Protein AF-X1DWN7-F1 (afdb_monomer_lite)

Sequence (107 aa):
AQYSRLVQKIREEEGLAYSIFSSNAQYLDTGVTIIYSASSPKNAGRILKLIKDEIVDIKRRGVNEVELERAKENLKGNIVLSVEDMSSRMFRLGKGLLFNKKVLTIN

Foldseek 3Di:
DCPDPLCCVCCVVVVFFPDWDWDKADDLVDIDIDIDTHGDPVSVVVSVVSVVVVVVCCVPPNDDPVRVVVVVVVVVVVVVVLVVDPVSVVVLVVVCVVSVHPDDDDD

Radius of gyration: 16.82 Å; chains: 1; bounding box: 39×30×39 Å

pLDDT: mean 89.76, std 8.49, range [56.03, 98.0]

Secondary structure (DSSP, 8-state):
-TT-HHIIIIIIIS--EEEEEEEEEE-SS-EEEEEEEEE-GGGHHHHHHHHHHHHHHHHHH---HHHHHHHHHHHHHHHHHHHHSHHHHHHHHHHHHHTT-------

Structure (mmCIF, N/CA/C/O backbone):
data_AF-X1DWN7-F1
#
_entry.id   AF-X1DWN7-F1
#
loop_
_atom_site.group_PDB
_atom_site.id
_atom_site.type_symbol
_atom_site.label_atom_id
_atom_site.label_alt_id
_atom_site.label_comp_id
_atom_site.label_asym_id
_atom_site.label_entity_id
_atom_site.label_seq_id
_atom_site.pdbx_PDB_ins_code
_atom_site.Cartn_x
_atom_site.Cartn_y
_atom_site.Cartn_z
_atom_site.occupancy
_atom_site.B_iso_or_equiv
_atom_site.auth_seq_id
_atom_site.auth_comp_id
_atom_site.auth_asym_id
_atom_site.auth_atom_id
_atom_site.pdbx_PDB_model_num
ATOM 1 N N . ALA A 1 1 ? 4.171 5.783 2.811 1.00 64.12 1 ALA A N 1
ATOM 2 C CA . ALA A 1 1 ? 4.536 7.216 2.812 1.00 64.12 1 ALA A CA 1
ATOM 3 C C . ALA A 1 1 ? 3.722 7.944 3.872 1.00 64.12 1 ALA A C 1
ATOM 5 O O . ALA A 1 1 ? 2.541 7.645 4.010 1.00 64.12 1 ALA A O 1
ATOM 6 N N . GLN A 1 2 ? 4.330 8.878 4.602 1.00 67.50 2 GLN A N 1
ATOM 7 C CA . GLN A 1 2 ? 3.673 9.603 5.697 1.00 67.50 2 GLN A CA 1
ATOM 8 C C . GLN A 1 2 ? 2.479 10.452 5.220 1.00 67.50 2 GLN A C 1
ATOM 10 O O . GLN A 1 2 ? 1.514 10.608 5.952 1.00 67.50 2 GLN A O 1
ATOM 15 N N . TYR A 1 3 ? 2.482 10.888 3.956 1.00 78.75 3 TYR A N 1
ATOM 16 C CA . TYR A 1 3 ? 1.396 11.651 3.318 1.00 78.75 3 TYR A CA 1
ATOM 17 C C . TYR A 1 3 ? 0.329 10.792 2.607 1.00 78.75 3 TYR A C 1
ATOM 19 O O . TYR A 1 3 ? -0.448 11.312 1.815 1.00 78.75 3 TYR A O 1
ATOM 27 N N . SER A 1 4 ? 0.300 9.474 2.834 1.00 90.75 4 SER A N 1
ATOM 28 C CA . SER A 1 4 ? -0.726 8.592 2.255 1.00 90.75 4 SER A CA 1
ATOM 29 C C . SER A 1 4 ? -2.079 8.815 2.929 1.00 90.75 4 SER A C 1
ATOM 31 O O . SER A 1 4 ? -2.145 8.794 4.158 1.00 90.75 4 SER A O 1
ATOM 33 N N . ARG A 1 5 ? -3.163 8.926 2.147 1.00 93.69 5 ARG A N 1
ATOM 34 C CA . ARG A 1 5 ? -4.534 9.069 2.674 1.00 93.69 5 ARG A CA 1
ATOM 35 C C . ARG A 1 5 ? -4.906 7.967 3.668 1.00 93.69 5 ARG A C 1
ATOM 37 O O . ARG A 1 5 ? -5.466 8.253 4.719 1.00 93.69 5 ARG A O 1
ATOM 44 N N . LEU A 1 6 ? -4.544 6.715 3.371 1.00 95.19 6 LEU A N 1
ATOM 45 C CA . LEU A 1 6 ? -4.822 5.580 4.257 1.00 95.19 6 LEU A CA 1
ATOM 46 C C . LEU A 1 6 ? -3.989 5.630 5.540 1.00 95.19 6 LEU A C 1
ATOM 48 O O . LEU A 1 6 ? -4.498 5.291 6.602 1.00 95.19 6 LEU A O 1
ATOM 52 N N . VAL A 1 7 ? -2.726 6.063 5.460 1.00 94.81 7 VAL A N 1
ATOM 53 C CA . VAL A 1 7 ? -1.884 6.227 6.658 1.00 94.81 7 VAL A CA 1
ATOM 54 C C . VAL A 1 7 ? -2.457 7.334 7.537 1.00 94.81 7 VAL A C 1
ATOM 56 O O . VAL A 1 7 ? -2.674 7.097 8.719 1.00 94.81 7 VAL A O 1
ATOM 59 N N . GLN A 1 8 ? -2.776 8.491 6.955 1.00 94.00 8 GLN A N 1
ATOM 60 C CA . GLN A 1 8 ? -3.368 9.621 7.672 1.00 94.00 8 GLN A CA 1
ATOM 61 C C . GLN A 1 8 ? -4.688 9.223 8.342 1.00 94.00 8 GLN A C 1
ATOM 63 O O . GLN A 1 8 ? -4.767 9.220 9.562 1.00 94.00 8 GLN A O 1
ATOM 68 N N . LYS A 1 9 ? -5.680 8.747 7.582 1.00 95.12 9 LYS A N 1
ATOM 69 C CA . LYS A 1 9 ? -7.001 8.425 8.140 1.00 95.12 9 LYS A CA 1
ATOM 70 C C . LYS A 1 9 ? -6.987 7.264 9.129 1.00 95.12 9 LYS A C 1
ATOM 72 O O . LYS A 1 9 ? -7.608 7.336 10.180 1.00 95.12 9 LYS A O 1
ATOM 77 N N . ILE A 1 10 ? -6.327 6.154 8.795 1.00 96.31 10 ILE A N 1
ATOM 78 C CA . ILE A 1 10 ? -6.485 4.906 9.563 1.00 96.31 10 ILE A CA 1
ATOM 79 C C . ILE A 1 10 ? -5.460 4.799 10.691 1.00 96.31 10 ILE A C 1
ATOM 81 O O . ILE A 1 10 ? -5.792 4.277 11.757 1.00 96.31 10 ILE A O 1
ATOM 85 N N . ARG A 1 11 ? -4.222 5.255 10.469 1.00 94.62 11 ARG A N 1
ATOM 86 C CA . ARG A 1 11 ? -3.151 5.155 11.468 1.00 94.62 11 ARG A CA 1
ATOM 87 C C . ARG A 1 11 ? -3.030 6.420 12.310 1.00 94.62 11 ARG A C 1
ATOM 89 O O . ARG A 1 11 ? -2.979 6.297 13.525 1.00 94.62 11 ARG A O 1
ATOM 96 N N . GLU A 1 12 ? -2.968 7.594 11.686 1.00 94.12 12 GLU A N 1
ATOM 97 C CA . GLU A 1 12 ? -2.674 8.847 12.400 1.00 94.12 12 GLU A CA 1
ATOM 98 C C . GLU A 1 12 ? -3.923 9.456 13.060 1.00 94.12 12 GLU A C 1
ATOM 100 O O . GLU A 1 12 ? -3.881 9.805 14.233 1.00 94.12 12 GLU A O 1
ATOM 105 N N . GLU A 1 13 ? -5.044 9.547 12.340 1.00 94.50 13 GLU A N 1
ATOM 106 C CA . GLU A 1 13 ? -6.283 10.165 12.836 1.00 94.50 13 GLU A CA 1
ATOM 107 C C . GLU A 1 13 ? -7.088 9.211 13.732 1.00 94.50 13 GLU A C 1
ATOM 109 O O . GLU A 1 13 ? -7.519 9.584 14.820 1.00 94.50 13 GLU A O 1
ATOM 114 N N . GLU A 1 14 ? -7.297 7.970 13.283 1.00 94.44 14 GLU A N 1
ATOM 115 C CA . GLU A 1 14 ? -8.186 7.014 13.961 1.00 94.44 14 GLU A CA 1
ATOM 116 C C . GLU A 1 14 ? -7.448 6.004 14.860 1.00 94.44 14 GLU A C 1
ATOM 118 O O . GLU A 1 14 ? -8.080 5.296 15.647 1.00 94.44 14 GLU A O 1
ATOM 123 N N . GLY A 1 15 ? -6.119 5.882 14.740 1.00 95.19 15 GLY A N 1
ATOM 124 C CA . GLY A 1 15 ? -5.316 4.970 15.567 1.00 95.19 15 GLY A CA 1
ATOM 125 C C . GLY A 1 15 ? -5.700 3.486 15.453 1.00 95.19 15 GLY A C 1
ATOM 126 O O . GLY A 1 15 ? -5.476 2.707 16.382 1.00 95.19 15 GLY A O 1
ATOM 127 N N . LEU A 1 16 ? -6.321 3.065 14.345 1.00 96.12 16 LEU A N 1
ATOM 128 C CA . LEU A 1 16 ? -6.939 1.738 14.232 1.00 96.12 16 LEU A CA 1
ATOM 129 C C . LEU A 1 16 ? -5.950 0.629 13.864 1.00 96.12 16 LEU A C 1
ATOM 131 O O . LEU A 1 16 ? -6.210 -0.533 14.195 1.00 96.12 16 LEU A O 1
ATOM 135 N N . ALA A 1 17 ? -4.857 0.966 13.176 1.00 95.94 17 ALA A N 1
ATOM 136 C CA . ALA A 1 17 ? -3.869 0.019 12.663 1.00 95.94 17 ALA A CA 1
ATOM 137 C C . ALA A 1 17 ? -2.450 0.363 13.133 1.00 95.94 17 ALA A C 1
ATOM 139 O O . ALA A 1 17 ? -2.076 1.527 13.173 1.00 95.94 17 ALA A O 1
ATOM 140 N N . TYR A 1 18 ? -1.633 -0.654 13.416 1.00 92.62 18 TYR A N 1
ATOM 141 C CA . TYR A 1 18 ? -0.201 -0.497 13.711 1.00 92.62 18 TYR A CA 1
ATOM 142 C C . TYR A 1 18 ? 0.607 -0.239 12.436 1.00 92.62 18 TYR A C 1
ATOM 144 O O . TYR A 1 18 ? 1.586 0.503 12.426 1.00 92.62 18 TYR A O 1
ATOM 152 N N . SER A 1 19 ? 0.184 -0.869 11.341 1.00 93.50 19 SER A N 1
ATOM 153 C CA . SER A 1 19 ? 0.796 -0.736 10.025 1.00 93.50 19 SER A CA 1
ATOM 154 C C . SER A 1 19 ? -0.289 -0.763 8.965 1.00 93.50 19 SER A C 1
ATOM 156 O O . SER A 1 19 ? -1.214 -1.567 9.053 1.00 93.50 19 SER A O 1
ATOM 158 N N . ILE A 1 20 ? -0.166 0.110 7.970 1.00 95.62 20 ILE A N 1
ATOM 159 C CA . ILE A 1 20 ? -1.020 0.123 6.789 1.00 95.62 20 ILE A CA 1
ATOM 160 C C . ILE A 1 20 ? -0.208 0.589 5.585 1.00 95.62 20 ILE A C 1
ATOM 162 O O . ILE A 1 20 ? 0.505 1.593 5.646 1.00 95.62 20 ILE A O 1
ATOM 166 N N . PHE A 1 21 ? -0.298 -0.152 4.487 1.00 93.50 21 PHE A N 1
ATOM 167 C CA . PHE A 1 21 ? 0.354 0.195 3.232 1.00 93.50 21 PHE A CA 1
ATOM 168 C C . PHE A 1 21 ? -0.387 -0.419 2.049 1.00 93.50 21 PHE A C 1
ATOM 170 O O . PHE A 1 21 ? -1.250 -1.284 2.201 1.00 93.50 21 PHE A O 1
ATOM 177 N N . SER A 1 22 ? -0.024 0.036 0.858 1.00 93.19 22 SER A N 1
ATOM 178 C CA . SER A 1 22 ? -0.469 -0.542 -0.397 1.00 93.19 22 SER A CA 1
ATOM 179 C C . SER A 1 22 ? 0.728 -0.980 -1.228 1.00 93.19 22 SER A C 1
ATOM 181 O O . SER A 1 22 ? 1.803 -0.381 -1.171 1.00 93.19 22 SER A O 1
ATOM 183 N N . SER A 1 23 ? 0.548 -2.056 -1.979 1.00 91.69 23 SER A N 1
ATOM 184 C CA . SER A 1 23 ? 1.529 -2.573 -2.924 1.00 91.69 23 SER A CA 1
ATOM 185 C C . SER A 1 23 ? 0.827 -3.031 -4.195 1.00 91.69 23 SER A C 1
ATOM 187 O O . SER A 1 23 ? -0.391 -3.201 -4.231 1.00 91.69 23 SER A O 1
ATOM 189 N N . ASN A 1 24 ? 1.602 -3.202 -5.261 1.00 90.94 24 ASN A N 1
ATOM 190 C CA . ASN A 1 24 ? 1.093 -3.698 -6.529 1.00 90.94 24 ASN A CA 1
ATOM 191 C C . ASN A 1 24 ? 1.956 -4.875 -6.975 1.00 90.94 24 ASN A C 1
ATOM 193 O O . ASN A 1 24 ? 3.182 -4.761 -7.023 1.00 90.94 24 ASN A O 1
ATOM 197 N N . ALA A 1 25 ? 1.315 -5.985 -7.315 1.00 88.38 25 ALA A N 1
ATOM 198 C CA . ALA A 1 25 ? 1.927 -7.099 -8.017 1.00 88.38 25 ALA A CA 1
ATOM 199 C C . ALA A 1 25 ? 1.566 -6.984 -9.501 1.00 88.38 25 ALA A C 1
ATOM 201 O O . ALA A 1 25 ? 0.397 -6.832 -9.849 1.00 88.38 25 ALA A O 1
ATOM 202 N N . GLN A 1 26 ? 2.573 -7.021 -10.370 1.00 85.62 26 GLN A N 1
ATOM 203 C CA . GLN A 1 26 ? 2.398 -6.964 -11.820 1.00 85.62 26 GLN A CA 1
ATOM 204 C C . GLN A 1 26 ? 2.770 -8.321 -12.411 1.00 85.62 26 GLN A C 1
ATOM 206 O O . GLN A 1 26 ? 3.853 -8.837 -12.129 1.00 85.62 26 GLN A O 1
ATOM 211 N N . TYR A 1 27 ? 1.884 -8.860 -13.235 1.00 85.75 27 TYR A N 1
ATOM 212 C CA . TYR A 1 27 ? 2.089 -10.050 -14.049 1.00 85.75 27 TYR A CA 1
ATOM 213 C C . TYR A 1 27 ? 2.109 -9.642 -15.529 1.00 85.75 27 TYR A C 1
ATOM 215 O O . TYR A 1 27 ? 1.994 -8.459 -15.855 1.00 85.75 27 TYR A O 1
ATOM 223 N N . LEU A 1 28 ? 2.327 -10.601 -16.431 1.00 83.38 28 LEU A N 1
ATOM 224 C CA . LEU A 1 28 ? 2.474 -10.305 -17.860 1.00 83.38 28 LEU A CA 1
ATOM 225 C C . LEU A 1 28 ? 1.186 -9.728 -18.473 1.00 83.38 28 LEU A C 1
ATOM 227 O O . LEU A 1 28 ? 1.246 -8.803 -19.276 1.00 83.38 28 LEU A O 1
ATOM 231 N N . ASP A 1 29 ? 0.042 -10.269 -18.072 1.00 88.75 29 ASP A N 1
ATOM 232 C CA . ASP A 1 29 ? -1.293 -10.012 -18.617 1.00 88.75 29 ASP A CA 1
ATOM 233 C C . ASP A 1 29 ? -2.257 -9.381 -17.598 1.00 88.75 29 ASP A C 1
ATOM 235 O O . ASP A 1 29 ? -3.318 -8.879 -17.963 1.00 88.75 29 ASP A O 1
ATOM 239 N N . THR A 1 30 ? -1.893 -9.386 -16.315 1.00 93.38 30 THR A N 1
ATOM 240 C CA . THR A 1 30 ? -2.744 -8.910 -15.224 1.00 93.38 30 THR A CA 1
ATOM 241 C C . THR A 1 30 ? -1.935 -8.281 -14.091 1.00 93.38 30 THR A C 1
ATOM 243 O O . THR A 1 30 ? -0.705 -8.226 -14.109 1.00 93.38 30 THR A O 1
ATOM 246 N N . GLY A 1 31 ? -2.623 -7.782 -13.074 1.00 91.25 31 GLY A N 1
ATOM 247 C CA . GLY A 1 31 ? -2.013 -7.227 -11.879 1.00 91.25 31 GLY A CA 1
ATOM 248 C C . GLY A 1 31 ? -2.972 -7.245 -10.701 1.00 91.25 31 GLY A C 1
ATOM 249 O O . GLY A 1 31 ? -4.185 -7.368 -10.855 1.00 91.25 31 GLY A O 1
ATOM 250 N N . VAL A 1 32 ? -2.409 -7.110 -9.507 1.00 95.44 32 VAL A N 1
ATOM 251 C CA . VAL A 1 32 ? -3.165 -7.034 -8.261 1.00 95.44 32 VAL A CA 1
ATOM 252 C C . VAL A 1 32 ? -2.671 -5.839 -7.465 1.00 95.44 32 VAL A C 1
ATOM 254 O O . VAL A 1 32 ? -1.481 -5.726 -7.175 1.00 95.44 32 VAL A O 1
ATOM 257 N N . THR A 1 33 ? -3.592 -4.967 -7.070 1.00 94.56 33 THR A N 1
ATOM 258 C CA . THR A 1 33 ? -3.344 -3.956 -6.041 1.00 94.56 33 THR A CA 1
ATOM 259 C C . THR A 1 33 ? -3.769 -4.522 -4.697 1.00 94.56 33 THR A C 1
ATOM 261 O O . THR A 1 33 ? -4.902 -4.969 -4.527 1.00 94.56 33 THR A O 1
ATOM 264 N N . ILE A 1 34 ? -2.851 -4.504 -3.738 1.00 95.62 34 ILE A N 1
ATOM 265 C CA . ILE A 1 34 ? -3.039 -5.057 -2.401 1.00 95.62 34 ILE A CA 1
ATOM 266 C C . ILE A 1 34 ? -3.005 -3.902 -1.410 1.00 95.62 34 ILE A C 1
ATOM 268 O O . ILE A 1 34 ? -2.101 -3.070 -1.447 1.00 95.62 34 ILE A O 1
ATOM 272 N N . ILE A 1 35 ? -3.977 -3.867 -0.502 1.00 96.19 35 ILE A N 1
ATOM 273 C CA . ILE A 1 35 ? -3.946 -3.009 0.682 1.00 96.19 35 ILE A CA 1
ATOM 274 C C . ILE A 1 35 ? -3.796 -3.928 1.885 1.00 96.19 35 ILE A C 1
ATOM 276 O O . ILE A 1 35 ? -4.632 -4.800 2.116 1.00 96.19 35 ILE A O 1
ATOM 280 N N . TYR A 1 36 ? -2.719 -3.736 2.634 1.00 95.69 36 TYR A N 1
ATOM 281 C CA . TYR A 1 36 ? -2.414 -4.499 3.834 1.00 95.69 36 TYR A CA 1
ATOM 282 C C . TYR A 1 36 ? -2.589 -3.618 5.067 1.00 95.69 36 TYR A C 1
ATOM 284 O O . TYR A 1 36 ? -2.158 -2.465 5.070 1.00 95.69 36 TYR A O 1
ATOM 292 N N . SER A 1 37 ? -3.174 -4.178 6.127 1.00 96.44 37 SER A N 1
ATOM 293 C CA . SER A 1 37 ? -3.305 -3.523 7.427 1.00 96.44 37 SER A CA 1
ATOM 294 C C . SER A 1 37 ? -3.102 -4.526 8.562 1.00 96.44 37 SER A C 1
ATOM 296 O O . SER A 1 37 ? -3.734 -5.580 8.579 1.00 96.44 37 SER A O 1
ATOM 298 N N . ALA A 1 38 ? -2.275 -4.170 9.544 1.00 96.44 38 ALA A N 1
ATOM 299 C CA . ALA A 1 38 ? -2.098 -4.911 10.790 1.00 96.44 38 ALA A CA 1
ATOM 300 C C . ALA A 1 38 ? -2.812 -4.173 11.930 1.00 96.44 38 ALA A C 1
ATOM 302 O O . ALA A 1 38 ? -2.516 -3.009 12.192 1.00 96.44 38 ALA A O 1
ATOM 303 N N . SER A 1 39 ? -3.760 -4.828 12.603 1.00 96.75 39 SER A N 1
ATOM 304 C CA . SER A 1 39 ? -4.609 -4.201 13.629 1.00 96.75 39 SER A CA 1
ATOM 305 C C . SER A 1 39 ? -5.200 -5.229 14.595 1.00 96.75 39 SER A C 1
ATOM 307 O O . SER A 1 39 ? -5.120 -6.432 14.346 1.00 96.75 39 SER A O 1
ATOM 309 N N . SER A 1 40 ? -5.832 -4.760 15.678 1.00 96.88 40 SER A N 1
ATOM 310 C CA . SER A 1 40 ? -6.636 -5.634 16.542 1.00 96.88 40 SER A CA 1
ATOM 311 C C . SER A 1 40 ? -7.892 -6.145 15.805 1.00 96.88 40 SER A C 1
ATOM 313 O O . SE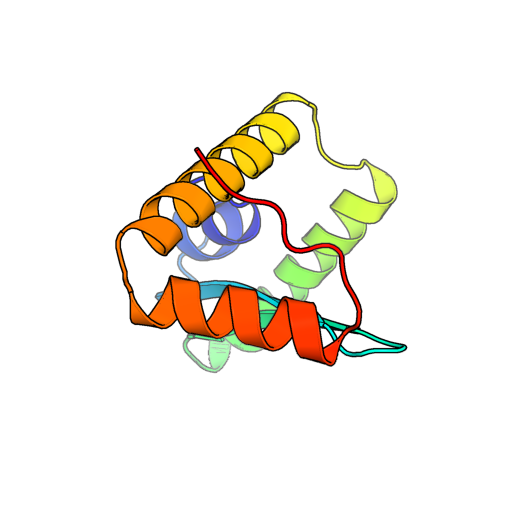R A 1 40 ? -8.514 -5.364 15.079 1.00 96.88 40 SER A O 1
ATOM 315 N N . PRO A 1 41 ? -8.332 -7.405 16.010 1.00 96.19 41 PRO A N 1
ATOM 316 C CA . PRO A 1 41 ? -9.454 -7.988 15.261 1.00 96.19 41 PRO A CA 1
ATOM 317 C C . PRO A 1 41 ? -10.752 -7.170 15.315 1.00 96.19 41 PRO A C 1
ATOM 319 O O . PRO A 1 41 ? -11.452 -7.048 14.312 1.00 96.19 41 PRO A O 1
ATOM 322 N N . LYS A 1 42 ? -11.041 -6.532 16.458 1.00 97.50 42 LYS A N 1
ATOM 323 C CA . LYS A 1 42 ? -12.224 -5.672 16.644 1.00 97.50 42 LYS A CA 1
ATOM 324 C C . LYS A 1 42 ? -12.275 -4.467 15.692 1.00 97.50 42 LYS A C 1
ATOM 326 O O . LYS A 1 42 ? -13.357 -3.961 15.414 1.00 97.50 42 LYS A O 1
ATOM 331 N N . ASN A 1 43 ? -11.131 -4.017 15.170 1.00 97.38 43 ASN A N 1
ATOM 332 C CA . ASN A 1 43 ? -11.047 -2.853 14.285 1.00 97.38 43 ASN A CA 1
ATOM 333 C C . ASN A 1 43 ? -11.253 -3.211 12.804 1.00 97.38 43 ASN A C 1
ATOM 335 O O . ASN A 1 43 ? -11.470 -2.310 11.991 1.00 97.38 43 ASN A O 1
ATOM 339 N N . ALA A 1 44 ? -11.210 -4.499 12.440 1.00 96.19 44 ALA A N 1
ATOM 340 C CA . ALA A 1 44 ? -11.178 -4.950 11.047 1.00 96.19 44 ALA A CA 1
ATOM 341 C C . ALA A 1 44 ? -12.353 -4.412 10.212 1.00 96.19 44 ALA A C 1
ATOM 343 O O . ALA A 1 44 ? -12.151 -3.920 9.102 1.00 96.19 44 ALA A O 1
ATOM 344 N N . GLY A 1 45 ? -13.572 -4.432 10.763 1.00 97.69 45 GLY A N 1
ATOM 345 C CA . GLY A 1 45 ? -14.761 -3.923 10.073 1.00 97.69 45 GLY A CA 1
ATOM 346 C C . GLY A 1 45 ? -14.686 -2.421 9.777 1.00 97.69 45 GLY A C 1
ATOM 347 O O . GLY A 1 45 ? -14.998 -1.991 8.665 1.00 97.69 45 GLY A O 1
ATOM 348 N N . ARG A 1 46 ? -14.213 -1.620 10.743 1.00 97.69 46 ARG A N 1
ATOM 349 C CA . ARG A 1 46 ? -14.073 -0.164 10.579 1.00 97.69 46 ARG A CA 1
ATOM 350 C C . ARG A 1 46 ? -12.973 0.182 9.581 1.00 97.69 46 ARG A C 1
ATOM 352 O O . ARG A 1 46 ? -13.194 1.019 8.712 1.00 97.69 46 ARG A O 1
ATOM 359 N N . ILE A 1 47 ? -11.833 -0.504 9.656 1.00 98.00 47 ILE A N 1
ATOM 360 C CA . ILE A 1 47 ? -10.724 -0.338 8.707 1.00 98.00 47 ILE A CA 1
ATOM 361 C C . ILE A 1 47 ? -11.186 -0.662 7.284 1.00 98.00 47 ILE A C 1
ATOM 363 O O . ILE A 1 47 ? -10.966 0.135 6.375 1.00 98.00 47 ILE A O 1
ATOM 367 N N . LEU A 1 48 ? -11.879 -1.789 7.084 1.00 97.44 48 LEU A N 1
ATOM 368 C CA . LEU A 1 48 ? -12.382 -2.180 5.766 1.00 97.44 48 LEU A CA 1
ATOM 369 C C . LEU A 1 48 ? -13.350 -1.139 5.192 1.00 97.44 48 LEU A C 1
ATOM 371 O O . LEU A 1 48 ? -13.297 -0.850 3.997 1.00 97.44 48 LEU A O 1
ATOM 375 N N . LYS A 1 49 ? -14.221 -0.568 6.032 1.00 98.00 49 LYS A N 1
ATOM 376 C CA . LYS A 1 49 ? -15.122 0.510 5.619 1.00 98.00 49 LYS A CA 1
ATOM 377 C C . LYS A 1 49 ? -14.333 1.744 5.167 1.00 98.00 49 LYS A C 1
ATOM 379 O O . LYS A 1 49 ? -14.538 2.197 4.050 1.00 98.00 49 LYS A O 1
ATOM 384 N N . LEU A 1 50 ? -13.390 2.223 5.981 1.00 97.75 50 LEU A N 1
ATOM 385 C CA . LEU A 1 50 ? -12.572 3.399 5.657 1.00 97.75 50 LEU A CA 1
ATOM 386 C C . LEU A 1 50 ? -11.761 3.211 4.367 1.00 97.75 50 LEU A C 1
ATOM 388 O O . LEU A 1 50 ? -11.695 4.121 3.546 1.00 97.75 50 LEU A O 1
ATOM 392 N N . ILE A 1 51 ? -11.193 2.019 4.151 1.00 97.38 51 ILE A N 1
ATOM 393 C CA . ILE A 1 51 ? -10.489 1.687 2.905 1.00 97.38 51 ILE A CA 1
ATOM 394 C C . ILE A 1 51 ? -11.441 1.777 1.704 1.00 97.38 51 ILE A C 1
ATOM 396 O O . ILE A 1 51 ? -11.090 2.371 0.686 1.00 97.38 51 ILE A O 1
ATOM 400 N N . LYS A 1 52 ? -12.646 1.201 1.805 1.00 97.62 52 LYS A N 1
ATOM 401 C CA . LYS A 1 52 ? -13.647 1.259 0.728 1.00 97.62 52 LYS A CA 1
ATOM 402 C C . LYS A 1 52 ? -14.086 2.691 0.440 1.00 97.62 52 LYS A C 1
ATOM 404 O O . LYS A 1 52 ? -14.152 3.067 -0.728 1.00 97.62 52 LYS A O 1
ATOM 409 N N . ASP A 1 53 ? -14.348 3.470 1.484 1.00 97.44 53 ASP A N 1
ATOM 410 C CA . ASP A 1 53 ? -14.753 4.870 1.366 1.00 97.44 53 ASP A CA 1
ATOM 411 C C . ASP A 1 53 ? 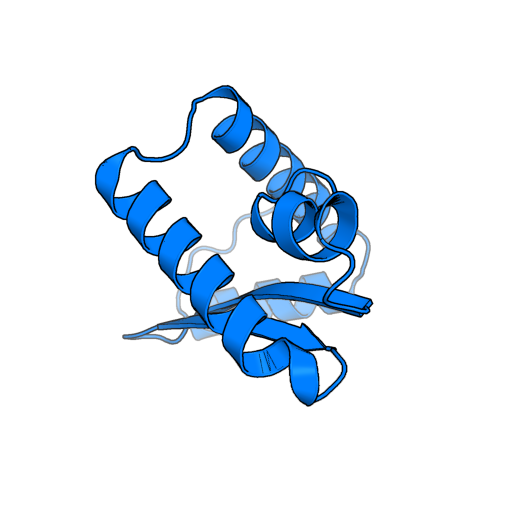-13.667 5.683 0.643 1.00 97.44 53 ASP A C 1
ATOM 413 O O . ASP A 1 53 ? -13.981 6.455 -0.261 1.00 97.44 53 ASP A O 1
ATOM 417 N N . GLU A 1 54 ? -12.388 5.443 0.950 1.00 96.12 54 GLU A N 1
ATOM 418 C CA . GLU A 1 54 ? -11.261 6.096 0.275 1.00 96.12 54 GLU A CA 1
ATOM 419 C C . GLU A 1 54 ? -11.127 5.695 -1.202 1.00 96.12 54 GLU A C 1
ATOM 421 O O . GLU A 1 54 ? -10.886 6.535 -2.065 1.00 96.12 54 GLU A O 1
ATOM 426 N N . ILE A 1 55 ? -11.327 4.418 -1.533 1.00 95.88 55 ILE A N 1
ATOM 427 C CA . ILE A 1 55 ? -11.296 3.958 -2.931 1.00 95.88 55 ILE A CA 1
ATOM 428 C C . ILE A 1 55 ? -12.443 4.586 -3.732 1.00 95.88 55 ILE A C 1
ATOM 430 O O . ILE A 1 55 ? -12.246 5.032 -4.864 1.00 95.88 55 ILE A O 1
ATOM 434 N N . VAL A 1 56 ? -13.648 4.625 -3.155 1.00 97.56 56 VAL A N 1
ATOM 435 C CA . VAL A 1 56 ? -14.809 5.280 -3.772 1.00 97.56 56 VAL A CA 1
ATOM 436 C C . VAL A 1 56 ? -14.542 6.769 -3.952 1.00 97.56 56 VAL A C 1
ATOM 438 O O . VAL A 1 56 ? -14.911 7.330 -4.984 1.00 97.56 56 VAL A O 1
ATOM 441 N N . ASP A 1 57 ? -13.878 7.397 -2.986 1.00 96.50 57 ASP A N 1
ATOM 442 C CA . ASP A 1 57 ? -13.496 8.795 -3.068 1.00 96.50 57 ASP A CA 1
ATOM 443 C C . ASP A 1 57 ? -12.585 9.082 -4.259 1.00 96.50 57 ASP A C 1
ATOM 445 O O . ASP A 1 57 ? -12.927 9.892 -5.122 1.00 96.50 57 ASP A O 1
ATOM 449 N N . ILE A 1 58 ? -11.478 8.344 -4.357 1.00 95.50 58 ILE A N 1
ATOM 450 C CA . ILE A 1 58 ? -10.526 8.448 -5.465 1.00 95.50 58 ILE A CA 1
ATOM 451 C C . ILE A 1 58 ? -11.231 8.184 -6.799 1.00 95.50 58 ILE A C 1
ATOM 453 O O . ILE A 1 58 ? -11.009 8.907 -7.766 1.00 95.50 58 ILE A O 1
ATOM 457 N N . LYS A 1 59 ? -12.136 7.198 -6.863 1.00 96.69 59 LYS A N 1
ATOM 458 C CA . LYS A 1 59 ? -12.904 6.905 -8.083 1.00 96.69 59 LYS A CA 1
ATOM 459 C C . LYS A 1 59 ? -13.805 8.070 -8.509 1.00 96.69 59 LYS A C 1
ATOM 461 O O . LYS A 1 59 ? -14.004 8.271 -9.703 1.00 96.69 59 LYS A O 1
ATOM 466 N N . ARG A 1 60 ? -14.398 8.797 -7.558 1.00 97.56 60 ARG A N 1
ATOM 467 C CA . ARG A 1 60 ? -15.376 9.863 -7.841 1.00 97.56 60 ARG A CA 1
ATOM 468 C C . ARG A 1 60 ? -14.739 11.232 -8.038 1.00 97.56 60 ARG A C 1
ATOM 470 O O . ARG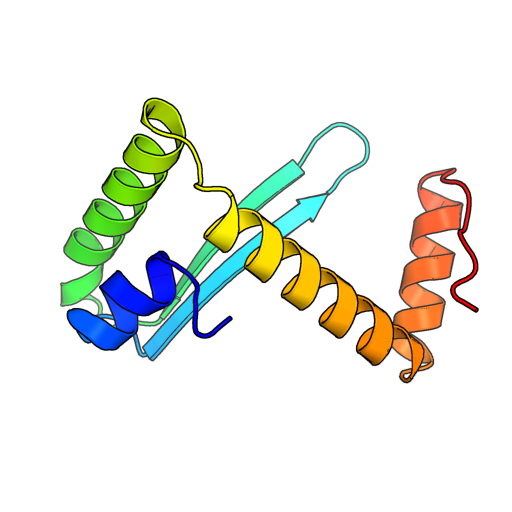 A 1 60 ? -15.217 11.997 -8.866 1.00 97.56 60 ARG A O 1
ATOM 477 N N . ARG A 1 61 ? -13.726 11.555 -7.237 1.00 96.19 61 ARG A N 1
ATOM 478 C CA . ARG A 1 61 ? -13.121 12.892 -7.142 1.00 96.19 61 ARG A CA 1
ATOM 479 C C . ARG A 1 61 ? -11.678 12.937 -7.638 1.00 96.19 61 ARG A C 1
ATOM 481 O O . ARG A 1 61 ? -11.140 14.024 -7.810 1.00 96.19 61 ARG A O 1
ATOM 488 N N . GLY A 1 62 ? -11.069 11.782 -7.896 1.00 95.12 62 GLY A N 1
ATOM 489 C CA . GLY A 1 62 ? -9.670 11.686 -8.286 1.00 95.12 62 GLY A CA 1
ATOM 490 C C . GLY A 1 62 ? -8.706 12.003 -7.143 1.00 95.12 62 GLY A C 1
ATOM 491 O O . GLY A 1 62 ? -9.059 12.050 -5.960 1.00 95.12 62 GLY A O 1
ATOM 492 N N . VAL A 1 63 ? -7.453 12.219 -7.530 1.00 94.94 63 VAL A N 1
ATOM 493 C CA . VAL A 1 63 ? -6.395 12.753 -6.668 1.00 94.94 63 VAL A CA 1
ATOM 494 C C . VAL A 1 63 ? -6.096 14.183 -7.092 1.00 94.94 63 VAL A C 1
ATOM 496 O O . VAL A 1 63 ? -6.174 14.505 -8.278 1.00 94.94 63 VAL A O 1
ATOM 499 N N . ASN A 1 64 ? -5.780 15.050 -6.133 1.00 94.00 64 ASN A N 1
ATOM 500 C CA . ASN A 1 64 ? -5.384 16.415 -6.468 1.00 94.00 64 ASN A CA 1
ATOM 501 C C . ASN A 1 64 ? -3.922 16.458 -6.946 1.00 94.00 64 ASN A C 1
ATOM 503 O O . ASN A 1 64 ? -3.152 15.517 -6.745 1.00 94.00 64 ASN A O 1
ATOM 507 N N . GLU A 1 65 ? -3.538 17.567 -7.573 1.00 95.31 65 GLU A N 1
ATOM 508 C CA . GLU A 1 65 ? -2.206 17.736 -8.160 1.00 95.31 65 GLU A CA 1
ATOM 509 C C . GLU A 1 65 ? -1.084 17.648 -7.116 1.00 95.31 65 GLU A C 1
ATOM 511 O O . GLU A 1 65 ? -0.089 16.962 -7.331 1.00 95.31 65 GLU A O 1
ATOM 516 N N . VAL A 1 66 ? -1.273 18.249 -5.939 1.00 93.88 66 VAL A N 1
ATOM 517 C CA . VAL A 1 66 ? -0.280 18.226 -4.852 1.00 93.88 66 VAL A CA 1
ATOM 518 C C . VAL A 1 66 ? -0.037 16.802 -4.346 1.00 93.88 66 VAL A C 1
ATOM 520 O O . VAL A 1 66 ? 1.100 16.406 -4.088 1.00 93.88 66 VAL A O 1
ATOM 523 N N . GLU A 1 67 ? -1.099 16.017 -4.194 1.00 93.75 67 GLU A N 1
ATOM 524 C CA . GLU A 1 67 ? -1.031 14.611 -3.811 1.00 93.75 67 GLU A CA 1
ATOM 525 C C . GLU A 1 67 ? -0.314 13.781 -4.877 1.00 93.75 67 GLU A C 1
ATOM 527 O O . GLU A 1 67 ? 0.561 12.978 -4.545 1.00 93.75 67 GLU A O 1
ATOM 532 N N . LEU A 1 68 ? -0.651 14.002 -6.150 1.00 94.06 68 LEU A N 1
ATOM 533 C CA . LEU A 1 68 ? -0.026 13.313 -7.270 1.00 94.06 68 LEU A CA 1
ATOM 534 C C . LEU A 1 68 ? 1.477 13.612 -7.345 1.00 94.06 68 LEU A C 1
ATOM 536 O O . LEU A 1 68 ? 2.274 12.685 -7.490 1.00 94.06 68 LEU A O 1
ATOM 540 N N . GLU A 1 69 ? 1.873 14.875 -7.201 1.00 95.00 69 GLU A N 1
ATOM 541 C CA . GLU A 1 69 ? 3.284 15.267 -7.196 1.00 95.00 69 GLU A CA 1
ATOM 542 C C . GLU A 1 69 ? 4.035 14.640 -6.019 1.00 95.00 69 GLU A C 1
ATOM 544 O O . GLU A 1 69 ? 5.079 14.019 -6.211 1.00 95.00 69 GLU A O 1
ATOM 549 N N . ARG A 1 70 ? 3.464 14.655 -4.810 1.00 92.75 70 ARG A N 1
ATOM 550 C CA . ARG A 1 70 ? 4.065 13.966 -3.654 1.00 92.75 70 ARG A CA 1
ATOM 551 C C . ARG A 1 70 ? 4.232 12.465 -3.887 1.00 92.75 70 ARG A C 1
ATOM 553 O O . ARG A 1 70 ? 5.248 11.895 -3.485 1.00 92.75 70 ARG A O 1
ATOM 560 N N . ALA A 1 71 ? 3.257 11.813 -4.520 1.00 91.75 71 ALA A N 1
ATOM 561 C CA . ALA A 1 71 ? 3.345 10.395 -4.851 1.00 91.75 71 ALA A CA 1
ATOM 562 C C . ALA A 1 71 ? 4.461 10.116 -5.873 1.00 91.75 71 ALA A C 1
ATOM 564 O O . ALA A 1 71 ? 5.222 9.161 -5.698 1.00 91.75 71 ALA A O 1
ATOM 565 N N . LYS A 1 72 ? 4.608 10.967 -6.898 1.00 92.62 72 LYS A N 1
ATOM 566 C CA . LYS A 1 72 ? 5.703 10.881 -7.876 1.00 92.62 72 LYS A CA 1
ATOM 567 C C . LYS A 1 72 ? 7.066 11.077 -7.218 1.00 92.62 72 LYS A C 1
ATOM 569 O O . LYS A 1 72 ? 7.957 10.268 -7.456 1.00 92.62 72 LYS A O 1
ATOM 574 N N . GLU A 1 73 ? 7.224 12.093 -6.373 1.00 93.50 73 GLU A N 1
ATOM 575 C CA . GLU A 1 73 ? 8.482 12.346 -5.659 1.00 93.50 73 GLU A CA 1
ATOM 576 C C . GLU A 1 73 ? 8.846 11.188 -4.727 1.00 93.50 73 GLU A C 1
ATOM 578 O O . GLU A 1 73 ? 9.989 10.728 -4.712 1.00 93.50 73 GLU A O 1
ATOM 583 N N . ASN A 1 74 ? 7.862 10.622 -4.021 1.00 90.56 74 ASN A N 1
ATOM 584 C CA . ASN A 1 74 ? 8.100 9.431 -3.214 1.00 90.56 74 ASN A CA 1
ATOM 585 C C . ASN A 1 74 ? 8.553 8.239 -4.073 1.00 90.56 74 ASN A C 1
ATOM 587 O O . ASN A 1 74 ? 9.477 7.525 -3.685 1.00 90.56 74 ASN A O 1
ATOM 591 N N . LEU A 1 75 ? 7.944 8.025 -5.242 1.00 89.38 75 LEU A N 1
ATOM 592 C CA . LEU A 1 75 ? 8.349 6.958 -6.158 1.00 89.38 75 LEU A CA 1
ATOM 593 C C . LEU A 1 75 ? 9.770 7.175 -6.697 1.00 89.38 75 LEU A C 1
ATOM 595 O O . LEU A 1 75 ? 10.562 6.234 -6.687 1.00 89.38 75 LEU A O 1
ATOM 599 N N . LYS A 1 76 ? 10.115 8.399 -7.116 1.00 90.50 76 LYS A N 1
ATOM 600 C CA . LYS A 1 76 ? 11.471 8.754 -7.565 1.00 90.50 76 LYS A CA 1
ATOM 601 C C . LYS A 1 76 ? 12.505 8.470 -6.476 1.00 90.50 76 LYS A C 1
ATOM 603 O O . LYS A 1 76 ? 13.491 7.796 -6.753 1.00 90.50 76 LYS A O 1
ATOM 608 N N . GLY A 1 77 ? 12.243 8.893 -5.237 1.00 89.44 77 GLY A N 1
ATOM 609 C CA . GLY A 1 77 ? 13.125 8.622 -4.099 1.00 89.44 77 GLY A CA 1
ATOM 610 C C . GLY A 1 77 ? 13.346 7.125 -3.862 1.00 89.44 77 GLY A C 1
ATOM 611 O O . GLY A 1 77 ? 14.485 6.683 -3.740 1.00 89.44 77 GLY A O 1
ATOM 612 N N . ASN A 1 78 ? 12.278 6.317 -3.889 1.00 86.00 78 ASN A N 1
ATOM 613 C CA . ASN A 1 78 ? 12.401 4.857 -3.772 1.00 86.00 78 ASN A CA 1
ATOM 614 C C . ASN A 1 78 ? 13.224 4.246 -4.918 1.00 86.00 78 ASN A C 1
ATOM 616 O O . ASN A 1 78 ? 14.003 3.323 -4.694 1.00 86.00 78 ASN A O 1
ATOM 620 N N . ILE A 1 79 ? 13.065 4.752 -6.144 1.00 85.50 79 ILE A N 1
ATOM 621 C CA . ILE A 1 79 ? 13.843 4.292 -7.296 1.00 85.50 79 ILE A CA 1
ATOM 622 C C . ILE A 1 79 ? 15.329 4.611 -7.102 1.00 85.50 79 ILE A C 1
ATOM 624 O O . ILE A 1 79 ? 16.145 3.714 -7.301 1.00 85.50 79 ILE A O 1
ATOM 628 N N . VAL A 1 80 ? 15.677 5.832 -6.686 1.00 86.94 80 VAL A N 1
ATOM 629 C CA . VAL A 1 80 ? 17.069 6.242 -6.432 1.00 86.94 80 VAL A CA 1
ATOM 630 C C . VAL A 1 80 ? 17.709 5.349 -5.370 1.00 86.94 80 VAL A C 1
ATOM 632 O O . VAL A 1 80 ? 18.738 4.736 -5.637 1.00 86.94 80 VAL A O 1
ATOM 635 N N . LEU A 1 81 ? 17.045 5.162 -4.227 1.00 84.38 81 LEU A N 1
ATOM 636 C CA . LEU A 1 81 ? 17.536 4.286 -3.157 1.00 84.38 81 LEU A CA 1
ATOM 637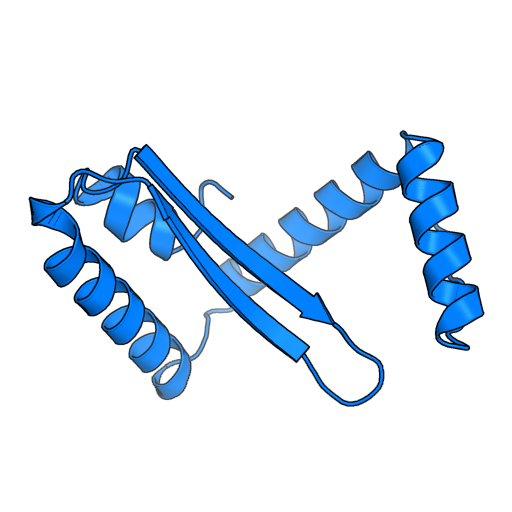 C C . LEU A 1 81 ? 17.698 2.830 -3.630 1.00 84.38 81 LEU A C 1
ATOM 639 O O . LEU A 1 81 ? 18.670 2.162 -3.293 1.00 84.38 81 LEU A O 1
ATOM 643 N N . SER A 1 82 ? 16.793 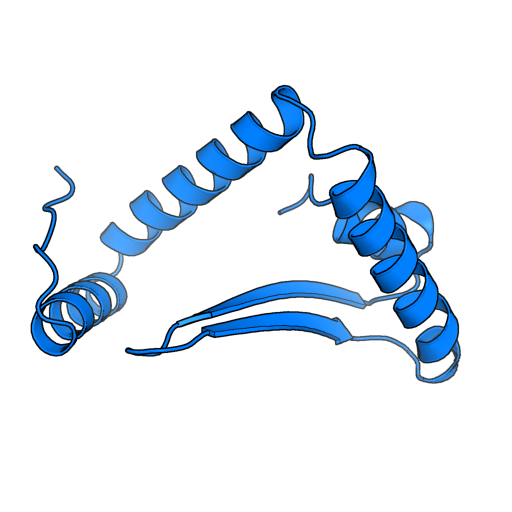2.333 -4.483 1.00 81.06 82 SER A N 1
ATOM 644 C CA . SER A 1 82 ? 16.901 0.976 -5.045 1.00 81.06 82 SER A CA 1
ATOM 645 C C . SER A 1 82 ? 18.092 0.781 -5.993 1.00 81.06 82 SER A C 1
ATOM 647 O O . SER A 1 82 ? 18.422 -0.353 -6.341 1.00 81.06 82 SER A O 1
ATOM 649 N N . VAL A 1 83 ? 18.706 1.864 -6.483 1.00 80.12 83 VAL A N 1
ATOM 650 C CA . VAL A 1 83 ? 19.909 1.802 -7.327 1.00 80.12 83 VAL A CA 1
ATOM 651 C C . VAL A 1 83 ? 21.173 1.669 -6.480 1.00 80.12 83 VAL A C 1
ATOM 653 O O . VAL A 1 83 ? 22.169 1.168 -6.986 1.00 80.12 83 VAL A O 1
ATOM 656 N N . GLU A 1 84 ? 21.156 2.044 -5.208 1.00 81.88 84 GLU A N 1
ATOM 657 C CA . GLU A 1 84 ? 22.330 1.899 -4.338 1.00 81.88 84 GLU A CA 1
ATOM 658 C C . GLU A 1 84 ? 22.563 0.434 -3.941 1.00 81.88 84 GLU A C 1
ATOM 660 O O . GLU A 1 84 ? 23.702 -0.012 -3.811 1.00 81.88 84 GLU A O 1
ATOM 665 N N . ASP A 1 85 ? 21.487 -0.349 -3.837 1.00 84.00 85 ASP A N 1
ATOM 666 C CA . ASP A 1 85 ? 21.555 -1.776 -3.542 1.00 84.00 85 ASP A CA 1
ATOM 667 C C . ASP A 1 85 ? 21.747 -2.630 -4.811 1.00 84.00 85 ASP A C 1
ATOM 669 O O . ASP A 1 85 ? 20.897 -2.698 -5.707 1.00 84.00 85 ASP A O 1
ATOM 673 N N . MET A 1 86 ? 22.869 -3.353 -4.867 1.00 85.06 86 MET A N 1
ATOM 674 C CA . MET A 1 86 ? 23.231 -4.219 -5.991 1.00 85.06 86 MET A CA 1
ATOM 675 C C . MET A 1 86 ? 22.188 -5.318 -6.244 1.00 85.06 86 MET A C 1
ATOM 677 O O . MET A 1 86 ? 21.916 -5.646 -7.403 1.00 85.06 86 MET A O 1
ATOM 681 N N . SER A 1 87 ? 21.557 -5.846 -5.190 1.00 85.81 87 SER A N 1
ATOM 682 C CA . SER A 1 87 ? 20.551 -6.905 -5.324 1.00 85.81 87 SER A CA 1
ATOM 683 C C . SER A 1 87 ? 19.265 -6.382 -5.981 1.00 85.81 87 SER A C 1
ATOM 685 O O . SER A 1 87 ? 18.762 -6.968 -6.946 1.00 85.81 87 SER A O 1
ATOM 687 N N . SER A 1 88 ? 18.807 -5.201 -5.563 1.00 83.44 88 SER A N 1
ATOM 688 C CA . SER A 1 88 ? 17.674 -4.482 -6.149 1.00 83.44 88 SER A CA 1
ATOM 689 C C . SER A 1 88 ? 17.915 -4.118 -7.615 1.00 83.44 88 SER A C 1
ATOM 691 O O . SER A 1 88 ? 17.023 -4.288 -8.457 1.00 83.44 88 SER A O 1
ATOM 693 N N . ARG A 1 89 ? 19.140 -3.698 -7.964 1.00 82.62 89 ARG A N 1
ATOM 694 C CA . ARG A 1 89 ? 19.536 -3.471 -9.363 1.00 82.62 89 ARG A CA 1
ATOM 695 C C . ARG A 1 89 ? 19.430 -4.744 -10.195 1.00 82.62 89 ARG A C 1
ATOM 697 O O . ARG A 1 89 ? 18.791 -4.717 -11.247 1.00 82.62 89 ARG A O 1
ATOM 704 N N . MET A 1 90 ? 20.030 -5.846 -9.739 1.00 87.00 90 MET A N 1
ATOM 705 C CA . MET A 1 90 ? 19.996 -7.125 -10.456 1.00 87.00 90 MET A CA 1
ATOM 706 C C . MET A 1 90 ? 18.563 -7.612 -10.664 1.00 87.00 90 MET A C 1
ATOM 708 O O . MET A 1 90 ? 18.199 -7.998 -11.773 1.00 87.00 90 MET A O 1
ATOM 712 N N . PHE A 1 91 ? 17.721 -7.521 -9.635 1.00 86.50 91 PHE A N 1
ATOM 713 C CA . PHE A 1 91 ? 16.320 -7.922 -9.724 1.00 86.50 91 PHE A CA 1
ATOM 714 C C . PHE A 1 91 ? 15.531 -7.083 -10.739 1.00 86.50 91 PHE A C 1
ATOM 716 O O . PHE A 1 91 ? 14.734 -7.620 -11.513 1.00 86.50 91 PHE A O 1
ATOM 723 N N . ARG A 1 92 ? 15.773 -5.766 -10.788 1.00 82.38 92 ARG A N 1
ATOM 724 C CA . ARG A 1 92 ? 15.156 -4.873 -11.781 1.00 82.38 92 ARG A CA 1
ATOM 725 C C . ARG A 1 92 ? 15.578 -5.229 -13.208 1.00 82.38 92 ARG A C 1
ATOM 727 O O . ARG A 1 92 ? 14.718 -5.301 -14.084 1.00 82.38 92 ARG A O 1
ATOM 734 N N . LEU A 1 93 ? 16.872 -5.469 -13.432 1.00 84.50 93 LEU A N 1
ATOM 735 C CA . LEU A 1 93 ? 17.412 -5.874 -14.735 1.00 84.50 93 LEU A CA 1
ATOM 736 C C . LEU A 1 93 ? 16.842 -7.226 -15.179 1.00 84.50 93 LEU A C 1
ATOM 738 O O . LEU A 1 93 ? 16.328 -7.336 -16.290 1.00 84.50 93 LEU A O 1
ATOM 742 N N . GLY A 1 94 ? 16.857 -8.219 -14.286 1.00 87.56 94 GLY A N 1
ATOM 743 C CA . GLY A 1 94 ? 16.320 -9.553 -14.544 1.00 87.56 94 GLY A CA 1
ATOM 744 C C . GLY A 1 94 ? 14.838 -9.521 -14.914 1.00 87.56 94 GLY A C 1
ATOM 745 O O . GLY A 1 94 ? 14.447 -10.104 -15.922 1.00 87.56 94 GLY A O 1
ATOM 746 N N . LYS A 1 95 ? 14.016 -8.758 -14.177 1.00 84.19 95 LYS A N 1
ATOM 747 C CA . LYS A 1 95 ? 12.608 -8.551 -14.553 1.00 84.19 95 LYS A CA 1
ATOM 748 C C . LYS A 1 95 ? 12.459 -7.859 -15.907 1.00 84.19 95 LYS A C 1
ATOM 750 O O . LYS A 1 95 ? 11.602 -8.260 -16.685 1.00 84.19 95 LYS A O 1
ATOM 755 N N . GLY A 1 96 ? 13.273 -6.846 -16.205 1.00 82.81 96 GLY A N 1
ATOM 756 C CA . GLY A 1 96 ? 13.247 -6.171 -17.507 1.00 82.81 96 GLY A CA 1
ATOM 757 C C . GLY A 1 96 ? 13.451 -7.145 -18.668 1.00 82.81 96 GLY A C 1
ATOM 758 O O . GLY A 1 96 ? 12.650 -7.154 -19.601 1.00 82.81 96 GLY A O 1
ATOM 759 N N . LEU A 1 97 ? 14.458 -8.016 -18.553 1.00 84.88 97 LEU A N 1
ATOM 760 C CA . LEU A 1 97 ? 14.752 -9.056 -19.541 1.00 84.88 97 LEU A CA 1
ATOM 761 C C . LEU A 1 97 ? 13.618 -10.086 -19.656 1.00 84.88 97 LEU A C 1
ATOM 763 O O . LEU A 1 97 ? 13.169 -10.365 -20.762 1.00 84.88 97 LEU A O 1
ATOM 767 N N . LEU A 1 98 ? 13.108 -10.601 -18.530 1.00 86.25 98 LEU A N 1
ATOM 768 C CA . LEU A 1 98 ? 12.030 -11.603 -18.517 1.00 86.25 98 LEU A CA 1
ATOM 769 C C . LEU A 1 98 ? 10.727 -11.097 -19.148 1.00 86.25 98 LEU A C 1
ATOM 771 O O . LEU A 1 98 ? 10.035 -11.853 -19.821 1.00 86.25 98 LEU A O 1
ATOM 775 N N . PHE A 1 99 ? 10.389 -9.822 -18.945 1.00 82.25 99 PHE A N 1
ATOM 776 C CA . PHE A 1 99 ? 9.171 -9.217 -19.494 1.00 82.25 99 PHE A CA 1
ATOM 777 C C . PHE A 1 99 ? 9.384 -8.543 -20.858 1.00 82.25 99 PHE A C 1
ATOM 779 O O . PHE A 1 99 ? 8.513 -7.795 -21.303 1.00 82.25 99 PHE A O 1
ATOM 786 N N . ASN A 1 100 ? 10.536 -8.762 -21.504 1.00 75.25 100 ASN A N 1
ATOM 787 C CA . ASN A 1 100 ? 10.918 -8.147 -22.778 1.00 75.25 100 ASN A CA 1
ATOM 788 C C . ASN A 1 100 ? 10.762 -6.609 -22.784 1.00 75.25 100 ASN A C 1
ATOM 790 O O . ASN A 1 100 ? 10.427 -5.992 -23.798 1.00 75.25 100 ASN A O 1
ATOM 794 N N . LYS A 1 101 ? 10.967 -5.976 -21.622 1.00 71.62 101 LYS A N 1
ATOM 795 C CA . LYS A 1 101 ? 10.863 -4.525 -21.446 1.00 71.62 101 LYS A CA 1
ATOM 796 C C . LYS A 1 101 ? 12.223 -3.880 -21.679 1.00 71.62 101 LYS A C 1
ATOM 798 O O . LYS A 1 101 ? 13.252 -4.398 -21.249 1.00 71.62 101 LYS A O 1
ATOM 803 N N . LYS A 1 102 ? 12.226 -2.698 -22.304 1.00 74.31 102 LYS A N 1
ATOM 804 C CA . LYS A 1 102 ? 13.438 -1.883 -22.445 1.00 74.31 102 LYS A CA 1
ATOM 805 C C . LYS A 1 102 ? 14.009 -1.597 -21.055 1.00 74.31 102 LYS A C 1
ATOM 807 O O . LYS A 1 102 ? 13.358 -0.960 -20.228 1.00 74.31 102 LYS A O 1
ATOM 812 N N . VAL A 1 103 ? 15.226 -2.069 -20.810 1.00 71.81 103 VAL A N 1
ATOM 813 C CA . VAL A 1 103 ? 15.966 -1.751 -19.592 1.00 71.81 103 VAL A CA 1
ATOM 814 C C . VAL A 1 103 ? 16.409 -0.294 -19.682 1.00 71.81 103 VAL A C 1
ATOM 816 O O . VAL A 1 103 ? 17.204 0.068 -20.547 1.00 71.81 103 VAL A O 1
ATOM 819 N N . LEU A 1 104 ? 15.861 0.551 -18.810 1.00 70.94 104 LEU A N 1
ATOM 820 C CA . LEU A 1 104 ? 16.262 1.949 -18.696 1.00 70.94 104 LEU A CA 1
ATOM 821 C C . LEU A 1 104 ? 17.406 2.060 -17.688 1.00 70.94 104 LEU A C 1
ATOM 823 O O . LEU A 1 104 ? 17.276 1.640 -16.534 1.00 70.94 104 LEU A O 1
ATOM 827 N N . THR A 1 105 ? 18.526 2.614 -18.136 1.00 70.44 105 THR A N 1
ATOM 828 C CA . THR A 1 105 ? 19.649 2.959 -17.268 1.00 70.44 105 THR A CA 1
ATOM 829 C C . THR A 1 105 ? 19.289 4.219 -16.494 1.00 70.44 105 THR A C 1
ATOM 831 O O . THR A 1 105 ? 18.838 5.201 -17.079 1.00 70.44 105 THR A O 1
ATOM 834 N N . ILE A 1 106 ? 19.456 4.171 -15.176 1.00 67.44 106 ILE A N 1
ATOM 835 C CA . ILE A 1 106 ? 19.321 5.340 -14.310 1.00 67.44 106 ILE A CA 1
ATOM 836 C C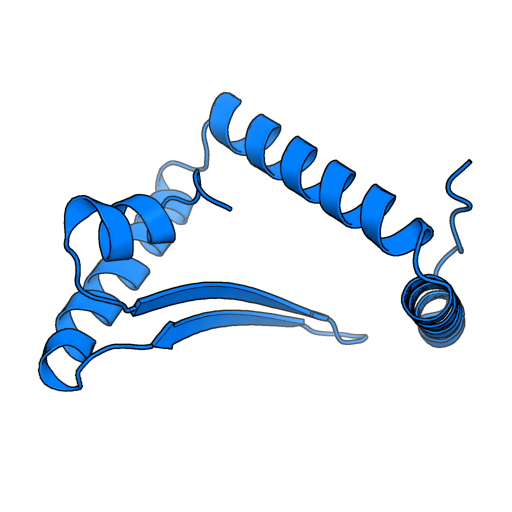 . ILE A 1 106 ? 20.749 5.841 -14.123 1.00 67.44 106 ILE A C 1
ATOM 838 O O . ILE A 1 106 ? 21.531 5.152 -13.467 1.00 67.44 106 ILE A O 1
ATOM 842 N N . ASN A 1 107 ? 21.085 6.933 -14.814 1.00 56.03 107 ASN A N 1
ATOM 843 C CA . ASN A 1 107 ? 22.336 7.674 -14.640 1.00 56.03 107 ASN A CA 1
ATOM 844 C C . ASN A 1 107 ? 22.148 8.756 -13.583 1.00 56.03 107 ASN A C 1
ATOM 846 O O . ASN A 1 107 ? 21.046 9.354 -13.575 1.00 56.03 107 ASN A O 1
#

Organism: NCBI:txid412755

InterPro domains:
  IPR007863 Peptidase M16, C-terminal [PF05193] (3-75)
  IPR011249 Metalloenzyme, LuxS/M16 peptidase-like [SSF63411] (4-100)
  IPR050361 Mitochondrial Processing Peptidase/Ubiquinol-cytochrome c Reductase Complex [PTHR11851] (4-105)